Protein AF-E7FVF7-F1 (afdb_monomer_lite)

Foldseek 3Di:
DDDPVVVVLQWDDDAAFDDKAFDDDDPAWGWIWTDHPVGIDIDTDGDCVVCVPVPVVVVVLVVVQVVVLVVCVVVVHDSVPRGDDDTATPVRDDDD

InterPro domains:
  IPR011009 Protein kinase-like domain superfamily [SSF56112] (4-71)

pLDDT: mean 92.2, std 7.21, range [51.22, 98.44]

Organism: NCBI:txid525280

Sequence (96 aa):
MESINEVIKEFCFDGDVIEVIPFGNGHINDTYRVICSQGSYVLQKINHKIFLDPRGLIENIEKVTNHIRKKVLIRGGNPSREVLNLIPTRHQEYIF

Radius of gyration: 14.5 Å; chains: 1; bounding box: 41×31×32 Å

Structure (mmCIF, N/CA/C/O backbone):
data_AF-E7FVF7-F1
#
_entry.id   AF-E7FVF7-F1
#
loop_
_atom_site.group_PDB
_atom_site.id
_atom_site.type_symbol
_atom_site.label_atom_id
_atom_site.label_alt_id
_atom_site.label_comp_id
_atom_site.label_asym_id
_atom_site.label_entity_id
_atom_site.label_seq_id
_atom_site.pdbx_PDB_ins_code
_atom_site.Cartn_x
_atom_site.Cartn_y
_atom_site.Cartn_z
_atom_site.occupancy
_atom_site.B_iso_or_equiv
_atom_site.auth_seq_id
_atom_site.auth_comp_id
_atom_site.auth_asym_id
_atom_site.auth_atom_id
_atom_site.pdbx_PDB_model_num
ATOM 1 N N . MET A 1 1 ? -20.657 -3.726 7.731 1.00 51.22 1 MET A N 1
ATOM 2 C CA . MET A 1 1 ? -19.383 -3.038 7.443 1.00 51.22 1 MET A CA 1
ATOM 3 C C . MET A 1 1 ? -18.362 -3.677 8.342 1.00 51.22 1 MET A C 1
ATOM 5 O O . MET A 1 1 ? -18.558 -3.612 9.549 1.00 51.22 1 MET A O 1
ATOM 9 N N . GLU A 1 2 ? -17.362 -4.334 7.770 1.00 60.84 2 GLU A N 1
ATOM 10 C CA . GLU A 1 2 ? -16.230 -4.826 8.555 1.00 60.84 2 GLU A CA 1
ATOM 11 C C . GLU A 1 2 ? -15.477 -3.639 9.149 1.00 60.84 2 GLU A C 1
ATOM 13 O O . GLU A 1 2 ? -15.351 -2.574 8.528 1.00 60.84 2 GLU A O 1
ATOM 18 N N . SER A 1 3 ? -15.029 -3.804 10.385 1.00 82.88 3 SER A N 1
ATOM 19 C CA . SER A 1 3 ? -14.189 -2.811 11.038 1.00 82.88 3 SER A CA 1
ATOM 20 C C . SER A 1 3 ? -12.817 -2.794 10.367 1.00 82.88 3 SER A C 1
ATOM 22 O O . SER A 1 3 ? -12.299 -3.836 9.974 1.00 82.88 3 SER A O 1
ATOM 24 N N . ILE A 1 4 ? -12.161 -1.633 10.294 1.00 83.12 4 ILE A N 1
ATOM 25 C CA . ILE A 1 4 ? -10.774 -1.557 9.805 1.00 83.12 4 ILE A CA 1
ATOM 26 C C . ILE A 1 4 ? -9.833 -2.483 10.594 1.00 83.12 4 ILE A C 1
ATOM 28 O O . ILE A 1 4 ? -8.887 -3.032 10.040 1.00 83.12 4 ILE A O 1
ATOM 32 N N . ASN A 1 5 ? -10.155 -2.732 11.867 1.00 83.62 5 ASN A N 1
ATOM 33 C CA . ASN A 1 5 ? -9.430 -3.669 12.723 1.00 83.62 5 ASN A CA 1
ATOM 34 C C . ASN A 1 5 ? -9.597 -5.137 12.303 1.00 83.62 5 ASN A C 1
ATOM 36 O O . ASN A 1 5 ? -8.749 -5.955 12.643 1.00 83.62 5 ASN A O 1
ATOM 40 N N . GLU A 1 6 ? -10.686 -5.491 11.620 1.00 86.81 6 GLU A N 1
A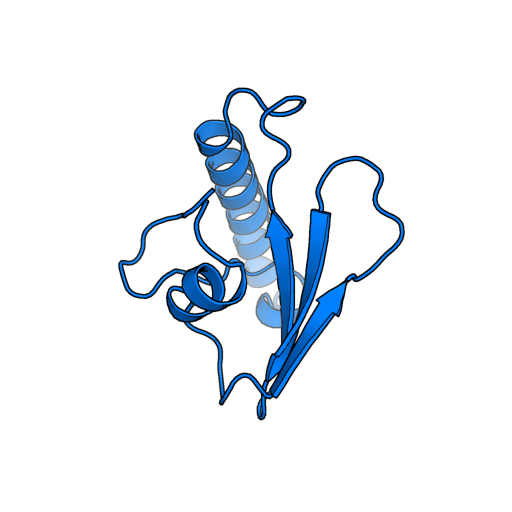TOM 41 C CA . GLU A 1 6 ? -10.895 -6.835 11.069 1.00 86.81 6 GLU A CA 1
ATOM 42 C C . GLU A 1 6 ? -10.098 -6.988 9.776 1.00 86.81 6 GLU A C 1
ATOM 44 O O . GLU A 1 6 ? -9.277 -7.892 9.677 1.00 86.81 6 GLU A O 1
ATOM 49 N N . VAL A 1 7 ? -10.216 -6.019 8.865 1.00 88.88 7 VAL A N 1
ATOM 50 C CA . VAL A 1 7 ? -9.489 -6.001 7.585 1.00 88.88 7 VAL A CA 1
ATOM 51 C C . VAL A 1 7 ? -7.971 -6.077 7.781 1.00 88.88 7 VAL A C 1
ATOM 53 O O . VAL A 1 7 ? -7.281 -6.795 7.067 1.00 88.88 7 VAL A O 1
ATOM 56 N N . ILE A 1 8 ? -7.427 -5.377 8.777 1.00 90.69 8 ILE A N 1
ATOM 57 C CA . ILE A 1 8 ? -5.984 -5.370 9.069 1.00 90.69 8 ILE A CA 1
ATOM 58 C C . ILE A 1 8 ? -5.454 -6.752 9.454 1.00 90.69 8 ILE A C 1
ATOM 60 O O . ILE A 1 8 ? -4.297 -7.058 9.166 1.00 90.69 8 ILE A O 1
ATOM 64 N N . LYS A 1 9 ? -6.281 -7.607 10.066 1.00 89.44 9 LYS A N 1
ATOM 65 C CA . LYS A 1 9 ? -5.863 -8.964 10.441 1.00 89.44 9 LYS A CA 1
ATOM 66 C C . LYS A 1 9 ? -5.628 -9.845 9.224 1.00 89.44 9 LYS A C 1
ATOM 68 O O . LYS A 1 9 ? -4.825 -10.770 9.323 1.00 89.44 9 LYS A O 1
ATOM 73 N N . GLU A 1 10 ? -6.252 -9.532 8.094 1.00 91.56 10 GLU A N 1
ATOM 74 C CA . GLU A 1 10 ? -6.105 -10.288 6.854 1.00 91.56 10 GLU A CA 1
ATOM 75 C C . GLU A 1 10 ? -4.756 -10.057 6.174 1.00 91.56 10 GLU A C 1
ATOM 77 O O . GLU A 1 10 ? -4.334 -10.888 5.377 1.00 91.56 10 GLU A O 1
ATOM 82 N N . PHE A 1 11 ? -4.037 -8.976 6.484 1.00 92.06 11 PHE A N 1
ATOM 83 C CA . PHE A 1 11 ? -2.752 -8.668 5.853 1.00 92.06 11 PHE A CA 1
ATOM 84 C C . PHE A 1 11 ? -1.565 -9.337 6.559 1.00 92.06 11 PHE A C 1
ATOM 86 O O . PHE A 1 11 ? -1.515 -9.477 7.785 1.00 92.06 11 PHE A O 1
ATOM 93 N N . CYS A 1 12 ? -0.566 -9.723 5.764 1.00 91.12 12 CYS A N 1
ATOM 94 C CA . CYS A 1 12 ? 0.692 -10.301 6.235 1.00 91.12 12 CYS A CA 1
ATOM 95 C C . CYS A 1 12 ? 1.723 -9.208 6.561 1.00 91.12 12 CYS A C 1
ATOM 97 O O . CYS A 1 12 ? 2.697 -9.032 5.831 1.00 91.12 12 CYS A O 1
ATOM 99 N N . PHE A 1 13 ? 1.497 -8.452 7.637 1.00 92.81 13 PHE A N 1
ATOM 100 C CA . PHE A 1 13 ? 2.486 -7.497 8.147 1.00 92.81 13 PHE A CA 1
ATOM 101 C C . PHE A 1 13 ? 3.627 -8.199 8.891 1.00 92.81 13 PHE A C 1
ATOM 103 O O . PHE A 1 13 ? 3.419 -9.228 9.536 1.00 92.81 13 PHE A O 1
ATOM 110 N N . ASP A 1 14 ? 4.811 -7.594 8.858 1.00 93.25 14 ASP A N 1
ATOM 111 C CA . ASP A 1 14 ? 5.933 -7.995 9.695 1.00 93.25 14 ASP A CA 1
ATOM 112 C C . ASP A 1 14 ? 5.790 -7.347 11.079 1.00 93.25 14 ASP A C 1
ATOM 114 O O . ASP A 1 14 ? 5.737 -6.120 11.227 1.00 93.25 14 ASP A O 1
ATOM 118 N N . GLY A 1 15 ? 5.750 -8.193 12.107 1.00 93.69 15 GLY A N 1
ATOM 119 C CA . GLY A 1 15 ? 5.554 -7.782 13.494 1.00 93.69 15 GLY A CA 1
ATOM 120 C C . GLY A 1 15 ? 4.093 -7.540 13.879 1.00 93.69 15 GLY A C 1
ATOM 121 O O . GLY A 1 15 ? 3.184 -7.526 13.050 1.00 93.69 15 GLY A O 1
ATOM 122 N N . ASP A 1 16 ? 3.878 -7.343 15.176 1.00 94.56 16 ASP A N 1
ATOM 123 C CA . ASP A 1 16 ? 2.556 -7.100 15.749 1.00 94.56 16 ASP A CA 1
ATOM 124 C C . ASP A 1 16 ? 2.079 -5.685 15.424 1.00 94.56 16 ASP A C 1
ATOM 126 O O . ASP A 1 16 ? 2.857 -4.733 15.522 1.00 94.56 16 ASP A O 1
ATOM 130 N N . VAL A 1 17 ? 0.798 -5.542 15.077 1.00 95.31 17 VAL A N 1
ATOM 131 C CA . VAL A 1 17 ? 0.165 -4.233 14.870 1.00 95.31 17 VAL A CA 1
ATOM 132 C C . VAL A 1 17 ? 0.040 -3.520 16.215 1.00 95.31 17 VAL A C 1
ATOM 134 O O . VAL A 1 17 ? -0.598 -4.021 17.137 1.00 95.31 17 VAL A O 1
ATOM 137 N N . ILE A 1 18 ? 0.640 -2.336 16.306 1.00 96.31 18 ILE A N 1
ATOM 138 C CA . ILE A 1 18 ? 0.655 -1.482 17.497 1.00 96.31 18 ILE A CA 1
ATOM 139 C C . ILE A 1 18 ? -0.444 -0.426 17.396 1.00 96.31 18 ILE A C 1
ATOM 141 O O . ILE A 1 18 ? -1.185 -0.201 18.349 1.00 96.31 18 ILE A O 1
ATOM 145 N N . GLU A 1 19 ? -0.546 0.233 16.240 1.00 95.62 19 GLU A N 1
ATOM 146 C CA . GLU A 1 19 ? -1.444 1.370 16.053 1.00 95.62 19 GLU A CA 1
ATOM 147 C C . GLU A 1 19 ? -1.886 1.504 14.594 1.00 95.62 19 GLU A C 1
ATOM 149 O O . GLU A 1 19 ? -1.162 1.146 13.662 1.00 95.62 19 GLU A O 1
ATOM 154 N N . VAL A 1 20 ? -3.080 2.060 14.398 1.00 95.38 20 VAL A N 1
ATOM 155 C CA . VAL A 1 20 ? -3.644 2.379 13.087 1.00 95.38 20 VAL A CA 1
ATOM 156 C C . VAL A 1 20 ? -4.214 3.785 13.154 1.00 95.38 20 VAL A C 1
ATOM 158 O O . VAL A 1 20 ? -5.168 4.032 13.890 1.00 95.38 20 VAL A O 1
ATOM 161 N N . ILE A 1 21 ? -3.652 4.701 12.372 1.00 94.69 21 ILE A N 1
ATOM 162 C CA . ILE A 1 21 ? -4.068 6.108 12.370 1.00 94.69 21 ILE A CA 1
ATOM 163 C C . ILE A 1 21 ? -4.384 6.584 10.952 1.00 94.69 21 ILE A C 1
ATOM 165 O O . ILE A 1 21 ? -3.739 6.122 10.005 1.00 94.69 21 ILE A O 1
ATOM 169 N N . PRO A 1 22 ? -5.336 7.517 10.765 1.00 94.88 22 PRO A N 1
ATOM 170 C CA . PRO A 1 22 ? -5.485 8.227 9.498 1.00 94.88 22 PRO A CA 1
ATOM 171 C C . PRO A 1 22 ? -4.155 8.860 9.069 1.00 94.88 22 PRO A C 1
ATOM 173 O O . PRO A 1 22 ? -3.402 9.365 9.904 1.00 94.88 22 PRO A O 1
ATOM 176 N N . PHE A 1 23 ? -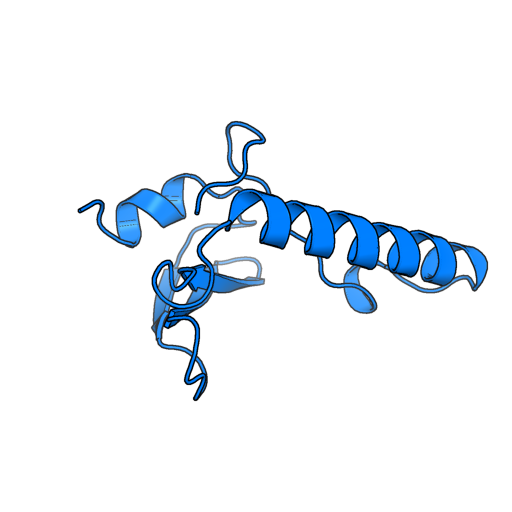3.847 8.824 7.774 1.00 95.00 23 PHE A N 1
ATOM 177 C CA . PHE A 1 23 ? -2.550 9.255 7.265 1.00 95.00 23 PHE A CA 1
ATOM 178 C C . PHE A 1 23 ? -2.645 9.993 5.930 1.00 95.00 23 PHE A C 1
ATOM 180 O O . PHE A 1 23 ? -3.201 9.495 4.955 1.00 95.00 23 PHE A O 1
ATOM 187 N N . GLY A 1 24 ? -1.998 11.158 5.876 1.00 89.19 24 GLY A N 1
ATOM 188 C CA . GLY A 1 24 ? -1.916 11.995 4.682 1.00 89.19 24 GLY A CA 1
ATOM 189 C C . GLY A 1 24 ? -3.132 12.901 4.473 1.00 89.19 24 GLY A C 1
ATOM 190 O O . GLY A 1 24 ? -4.064 12.925 5.268 1.00 89.19 24 GLY A O 1
ATOM 191 N N . ASN A 1 25 ? -3.094 13.655 3.372 1.00 87.56 25 ASN A N 1
ATOM 192 C CA . ASN A 1 25 ? -4.126 14.622 2.970 1.00 87.56 25 ASN A CA 1
ATOM 193 C C . ASN A 1 25 ? -4.786 14.210 1.641 1.00 87.56 25 ASN A C 1
ATOM 195 O O . ASN A 1 25 ? -5.086 15.049 0.795 1.00 87.56 25 ASN A O 1
ATOM 199 N N . GLY A 1 26 ? -4.913 12.904 1.396 1.00 84.50 26 GLY A N 1
ATOM 200 C CA . GLY A 1 26 ? -5.491 12.386 0.158 1.00 84.50 26 GLY A CA 1
ATOM 201 C C . GLY A 1 26 ? -6.981 12.722 0.042 1.00 84.50 26 GLY A C 1
ATOM 202 O O . GLY A 1 26 ? -7.718 12.610 1.013 1.00 84.50 26 GLY A O 1
ATOM 203 N N . HIS A 1 27 ? -7.429 13.102 -1.158 1.00 89.81 27 HIS A N 1
ATOM 204 C CA . HIS A 1 27 ? -8.838 13.435 -1.432 1.00 89.81 27 HIS A CA 1
ATOM 205 C C . HIS A 1 27 ? -9.632 12.299 -2.096 1.00 89.81 27 HIS A C 1
ATOM 207 O O . HIS A 1 27 ? -10.824 12.452 -2.346 1.00 89.81 27 HIS A O 1
ATOM 213 N N . ILE A 1 28 ? -8.967 11.191 -2.441 1.00 92.56 28 ILE A N 1
ATOM 214 C CA . ILE A 1 28 ? -9.554 10.106 -3.239 1.00 92.56 28 ILE A CA 1
ATOM 215 C C . ILE A 1 28 ? -9.835 8.890 -2.355 1.00 92.56 28 ILE A C 1
ATOM 217 O O . ILE A 1 28 ? -10.999 8.591 -2.109 1.00 92.56 28 ILE A O 1
ATOM 221 N N . ASN A 1 29 ? -8.782 8.214 -1.882 1.00 92.56 29 ASN A N 1
ATOM 222 C CA . ASN A 1 29 ? -8.868 7.039 -1.010 1.00 92.56 29 ASN A CA 1
ATOM 223 C C . ASN A 1 29 ? -8.711 7.439 0.460 1.00 92.56 29 ASN A C 1
ATOM 225 O O . ASN A 1 29 ? -7.869 8.289 0.770 1.00 92.56 29 ASN A O 1
ATOM 229 N N . ASP A 1 30 ? -9.409 6.744 1.361 1.00 92.94 30 ASP A N 1
ATOM 230 C CA . ASP A 1 30 ? -9.109 6.853 2.790 1.00 92.94 30 ASP A CA 1
ATOM 231 C C . ASP A 1 30 ? -7.784 6.131 3.048 1.00 92.94 30 ASP A C 1
ATOM 233 O O . ASP A 1 30 ? -7.617 4.957 2.706 1.00 92.94 30 ASP A O 1
ATOM 237 N N . THR A 1 31 ? -6.814 6.847 3.605 1.00 94.94 31 THR A N 1
ATOM 238 C 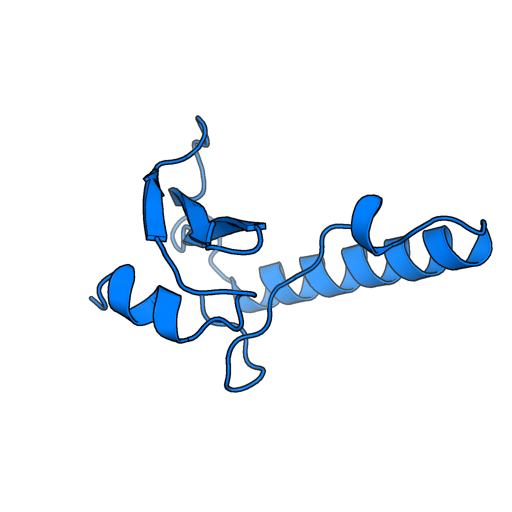CA . THR A 1 31 ? -5.453 6.341 3.796 1.00 94.94 31 THR A CA 1
ATOM 239 C C . THR A 1 31 ? -5.126 6.284 5.279 1.00 94.94 31 THR A C 1
ATOM 241 O O . THR A 1 31 ? -5.403 7.218 6.031 1.00 94.94 31 THR A O 1
ATOM 244 N N . TYR A 1 32 ? -4.520 5.176 5.690 1.00 94.56 32 TYR A N 1
ATOM 245 C CA . TYR A 1 32 ? -4.142 4.885 7.062 1.00 94.56 32 TYR A CA 1
ATOM 246 C C . TYR A 1 32 ? -2.675 4.474 7.117 1.00 94.56 32 TYR A C 1
ATOM 248 O O . TYR A 1 32 ? -2.152 3.828 6.206 1.00 94.56 32 TYR A O 1
ATOM 256 N N . ARG A 1 33 ? -2.010 4.822 8.214 1.00 96.44 33 ARG A N 1
ATOM 257 C CA . ARG A 1 33 ? -0.705 4.282 8.569 1.00 96.44 33 ARG A CA 1
ATOM 258 C C . ARG A 1 33 ? -0.912 3.179 9.593 1.00 96.44 33 ARG A C 1
ATOM 260 O O . ARG A 1 33 ? -1.453 3.437 10.665 1.00 96.44 33 ARG A O 1
ATOM 267 N N . VAL A 1 34 ? -0.460 1.978 9.256 1.00 96.56 34 VAL A N 1
ATOM 268 C CA . VAL A 1 34 ? -0.419 0.829 10.165 1.00 96.56 34 VAL A CA 1
ATOM 269 C C . VAL A 1 34 ? 0.993 0.752 10.726 1.00 96.56 34 VAL A C 1
ATOM 271 O O . VAL A 1 34 ? 1.955 0.597 9.972 1.00 96.56 34 VAL A O 1
ATOM 274 N N . ILE A 1 35 ? 1.134 0.934 12.032 1.00 97.00 35 ILE A N 1
ATOM 275 C CA . ILE A 1 35 ? 2.411 0.871 12.740 1.00 97.00 35 ILE A CA 1
ATOM 276 C C . ILE A 1 35 ? 2.525 -0.520 13.354 1.00 97.00 35 ILE A C 1
ATOM 278 O O . ILE A 1 35 ? 1.661 -0.919 14.133 1.00 97.00 35 ILE A O 1
ATOM 282 N N . CYS A 1 36 ? 3.592 -1.236 13.015 1.00 96.81 36 CYS A N 1
ATOM 283 C CA . CYS A 1 36 ? 3.903 -2.563 13.531 1.00 96.81 36 CYS A CA 1
ATOM 284 C C . CYS A 1 36 ? 5.235 -2.553 14.292 1.00 96.81 36 CYS A C 1
ATOM 286 O O . CYS A 1 36 ? 6.050 -1.640 14.144 1.00 96.81 36 CYS A O 1
ATOM 288 N N . SER A 1 37 ? 5.501 -3.596 15.078 1.00 97.19 37 SER A N 1
ATOM 289 C CA . SER A 1 37 ? 6.752 -3.705 15.843 1.00 97.19 37 SER A CA 1
ATOM 290 C C . SER A 1 37 ? 8.017 -3.805 14.979 1.00 97.19 37 SER A C 1
ATOM 292 O O . SER A 1 37 ? 9.100 -3.485 15.465 1.00 97.19 37 SER A O 1
ATOM 294 N N . GLN A 1 38 ? 7.896 -4.204 13.706 1.00 95.62 38 GLN A N 1
ATOM 295 C CA . GLN A 1 38 ? 9.018 -4.346 12.764 1.00 95.62 38 GLN A CA 1
ATOM 296 C C . GLN A 1 38 ? 8.968 -3.358 11.587 1.00 95.62 38 GLN A C 1
ATOM 298 O O . GLN A 1 38 ? 9.781 -3.446 10.668 1.00 95.62 38 GLN A O 1
ATOM 303 N N . GLY A 1 39 ? 8.040 -2.397 11.583 1.00 94.38 39 GLY A N 1
ATOM 304 C CA . GLY A 1 39 ? 7.927 -1.454 10.475 1.00 94.38 39 GLY A CA 1
ATOM 305 C C . GLY A 1 39 ? 6.613 -0.693 10.443 1.00 94.38 39 GLY A C 1
ATOM 306 O O . GLY A 1 39 ? 5.822 -0.720 11.378 1.00 94.38 39 GLY A O 1
ATOM 307 N N . SER A 1 40 ? 6.367 0.016 9.345 1.00 95.56 40 SER A N 1
ATOM 308 C CA . SER A 1 40 ? 5.076 0.662 9.123 1.00 95.56 40 SER A CA 1
ATOM 309 C C . SER A 1 40 ? 4.632 0.525 7.681 1.00 95.56 40 SER A C 1
ATOM 311 O O . SER A 1 40 ? 5.457 0.593 6.770 1.00 95.56 40 SER A O 1
ATOM 313 N N . TYR A 1 41 ? 3.324 0.414 7.495 1.00 95.94 41 TYR A N 1
ATOM 314 C CA . TYR A 1 41 ? 2.678 0.189 6.214 1.00 95.94 41 TYR A CA 1
ATOM 315 C C . TYR A 1 41 ? 1.676 1.302 5.920 1.00 95.94 41 TYR A C 1
ATOM 317 O O . TYR A 1 41 ? 1.134 1.936 6.829 1.00 95.94 41 TYR A O 1
ATOM 325 N N . VAL A 1 42 ? 1.423 1.527 4.633 1.00 95.19 42 VAL A N 1
ATOM 326 C CA . VAL A 1 42 ? 0.324 2.375 4.167 1.00 95.19 42 VAL A CA 1
ATOM 327 C C . VAL A 1 42 ? -0.819 1.457 3.761 1.00 95.19 42 VAL A C 1
ATOM 329 O O . VAL A 1 42 ? -0.671 0.653 2.844 1.00 95.19 42 VAL A O 1
ATOM 332 N N . LEU A 1 43 ? -1.950 1.586 4.446 1.00 94.50 43 LEU A N 1
ATOM 333 C CA . LEU A 1 43 ? -3.197 0.913 4.109 1.00 94.50 43 LEU A CA 1
ATOM 334 C C . LEU A 1 43 ? -4.113 1.919 3.417 1.00 94.50 43 LEU A C 1
ATOM 336 O O . LEU A 1 43 ? -4.324 3.020 3.924 1.00 94.50 43 LEU A O 1
ATOM 340 N N . GLN A 1 44 ? -4.671 1.551 2.268 1.00 93.75 44 GLN A N 1
ATOM 341 C CA . GLN A 1 44 ? -5.624 2.393 1.553 1.00 93.75 44 GLN A CA 1
ATOM 342 C C . GLN A 1 44 ? -6.939 1.656 1.381 1.00 93.75 44 GLN A C 1
ATOM 344 O O . GLN A 1 44 ? -6.979 0.571 0.808 1.00 93.75 44 GLN A O 1
ATOM 349 N N . LYS A 1 45 ? -8.021 2.280 1.837 1.00 92.56 45 LYS A N 1
ATOM 350 C CA . LYS A 1 45 ? -9.375 1.861 1.506 1.00 92.56 45 LYS A CA 1
ATOM 351 C C . LYS A 1 45 ? -9.761 2.529 0.193 1.00 92.56 45 LYS A C 1
ATOM 353 O O . LYS A 1 45 ? -9.837 3.758 0.106 1.00 92.56 45 LYS A O 1
ATOM 358 N N . ILE A 1 46 ? -9.968 1.712 -0.834 1.00 92.75 46 ILE A N 1
ATOM 359 C CA . ILE A 1 46 ? -10.278 2.195 -2.178 1.00 92.75 46 ILE A CA 1
ATOM 360 C C . ILE A 1 46 ? -11.647 2.875 -2.172 1.00 92.75 46 ILE A C 1
ATOM 362 O O . ILE A 1 46 ? -12.623 2.373 -1.613 1.00 92.75 46 ILE A O 1
ATOM 366 N N . ASN A 1 47 ? -11.732 4.038 -2.812 1.00 93.75 47 ASN A N 1
ATOM 367 C CA . ASN A 1 47 ? -13.002 4.717 -3.000 1.00 93.75 47 ASN A CA 1
ATOM 368 C C . ASN A 1 47 ? -13.764 4.126 -4.191 1.00 93.75 47 ASN A C 1
ATOM 370 O O . ASN A 1 47 ? -13.576 4.543 -5.334 1.00 93.75 47 ASN A O 1
ATOM 374 N N . HIS A 1 48 ? -14.677 3.201 -3.897 1.00 92.38 48 HIS A N 1
ATOM 375 C CA . HIS A 1 48 ? -15.526 2.513 -4.881 1.00 92.38 48 HIS A CA 1
ATOM 376 C C . HIS A 1 48 ? -16.489 3.429 -5.655 1.00 92.38 48 HIS A C 1
ATOM 378 O O . HIS A 1 48 ? -17.081 2.998 -6.637 1.00 92.38 48 HIS A O 1
ATOM 384 N N . LYS A 1 49 ? -16.667 4.698 -5.252 1.00 94.56 49 LYS A N 1
ATOM 385 C CA . LYS A 1 49 ? -17.446 5.674 -6.040 1.00 94.56 49 LYS A CA 1
ATOM 386 C C . LYS A 1 49 ? -16.629 6.287 -7.177 1.00 94.56 49 LYS A C 1
ATOM 388 O O . LYS A 1 49 ? -17.206 6.745 -8.156 1.00 94.56 49 LYS A O 1
ATOM 393 N N . ILE A 1 50 ? -15.305 6.335 -7.019 1.00 94.50 50 ILE A N 1
ATOM 394 C CA . ILE A 1 50 ? -14.369 6.867 -8.016 1.00 94.50 50 ILE A CA 1
ATOM 395 C C . ILE A 1 50 ? -13.799 5.716 -8.849 1.00 94.50 50 ILE A C 1
ATOM 397 O O . ILE A 1 50 ? -13.797 5.777 -10.076 1.00 94.50 50 ILE A O 1
ATOM 401 N N . PHE A 1 51 ? -13.353 4.650 -8.186 1.00 94.56 51 PHE A N 1
ATOM 402 C CA . PHE A 1 51 ? -12.847 3.443 -8.824 1.00 94.56 51 PHE A CA 1
ATOM 403 C C . PHE A 1 51 ? -13.935 2.375 -8.849 1.00 94.56 51 PHE A C 1
ATOM 405 O O . PHE A 1 51 ? -14.093 1.616 -7.899 1.00 94.56 51 PHE A O 1
ATOM 412 N N . LEU A 1 52 ? -14.676 2.330 -9.955 1.00 95.12 52 LEU A N 1
ATOM 413 C CA . LEU A 1 52 ? -15.763 1.364 -10.158 1.00 95.12 52 LEU A CA 1
ATOM 414 C C . LEU A 1 52 ? -15.257 -0.071 -10.388 1.00 95.12 52 LEU A C 1
ATOM 416 O O . LEU A 1 52 ? -16.014 -1.018 -10.200 1.00 95.12 52 LEU A O 1
ATOM 420 N N . ASP A 1 53 ? -13.987 -0.227 -10.775 1.00 95.31 53 ASP A N 1
ATOM 421 C CA . ASP A 1 53 ? -13.308 -1.518 -10.932 1.00 95.31 53 ASP A CA 1
ATOM 422 C C . ASP A 1 53 ? -12.007 -1.565 -10.099 1.00 95.31 53 ASP A C 1
ATOM 424 O O . ASP A 1 53 ? -10.908 -1.318 -10.613 1.00 95.31 53 ASP A O 1
ATOM 428 N N . PRO A 1 54 ? -12.104 -1.854 -8.787 1.00 92.38 54 PRO A N 1
ATOM 429 C CA . PRO A 1 54 ? -10.939 -2.006 -7.916 1.00 92.38 54 PRO A CA 1
ATOM 430 C C . PRO A 1 54 ? -10.032 -3.176 -8.312 1.00 92.38 54 PRO A C 1
ATOM 432 O O . PRO A 1 54 ? -8.822 -3.115 -8.093 1.00 92.38 54 PRO A O 1
ATOM 435 N N . ARG A 1 55 ? -10.595 -4.231 -8.918 1.00 91.88 55 ARG A N 1
ATOM 436 C CA . ARG A 1 55 ? -9.821 -5.383 -9.389 1.00 91.88 55 ARG A CA 1
ATOM 437 C C . ARG A 1 55 ? -8.892 -4.958 -10.520 1.00 91.88 55 ARG A C 1
ATOM 439 O O . ARG A 1 55 ? -7.683 -5.143 -10.405 1.00 91.88 55 ARG A O 1
ATOM 446 N N . GLY A 1 56 ? -9.427 -4.307 -11.552 1.00 95.00 56 GLY A N 1
ATOM 447 C CA . GLY A 1 56 ? -8.624 -3.751 -12.641 1.00 95.00 56 GLY A CA 1
ATOM 448 C C . GLY A 1 56 ? -7.604 -2.714 -12.159 1.00 95.00 56 GLY A C 1
ATOM 449 O O . GLY A 1 56 ? -6.481 -2.660 -12.668 1.00 95.00 56 GLY A O 1
ATOM 450 N N . LEU A 1 57 ? -7.944 -1.922 -11.134 1.00 94.44 57 LEU A N 1
ATOM 451 C CA . LEU A 1 57 ? -7.003 -0.993 -10.500 1.00 94.44 57 LEU A CA 1
ATOM 452 C C . LEU A 1 57 ? -5.798 -1.725 -9.888 1.00 94.44 57 LEU A C 1
ATOM 454 O O . LEU A 1 57 ? -4.658 -1.362 -10.185 1.00 94.44 57 LEU A O 1
ATOM 458 N N . ILE A 1 58 ? -6.032 -2.746 -9.059 1.00 92.12 58 ILE A N 1
ATOM 459 C CA . ILE A 1 58 ? -4.957 -3.506 -8.408 1.00 92.12 58 ILE A CA 1
ATOM 460 C C . ILE A 1 58 ? -4.119 -4.271 -9.437 1.00 92.12 58 ILE A C 1
ATOM 462 O O . ILE A 1 58 ? -2.892 -4.188 -9.384 1.00 92.12 58 ILE A O 1
ATOM 466 N N . GLU A 1 59 ? -4.741 -4.898 -10.439 1.00 94.06 59 GLU A N 1
ATOM 467 C CA . GLU A 1 59 ? -4.012 -5.562 -11.527 1.00 94.06 59 GLU A CA 1
ATOM 468 C C . GLU A 1 59 ? -3.080 -4.595 -12.277 1.00 94.06 59 GLU A C 1
ATOM 470 O O . GLU A 1 59 ? -1.971 -4.957 -12.679 1.00 94.06 59 GLU A O 1
ATOM 475 N N . ASN A 1 60 ? -3.509 -3.346 -12.484 1.00 96.25 60 ASN A N 1
ATOM 476 C CA . ASN A 1 60 ? -2.669 -2.322 -13.102 1.00 96.25 60 ASN A CA 1
ATOM 477 C C . ASN A 1 60 ? -1.489 -1.937 -12.203 1.00 96.25 60 ASN A C 1
ATOM 479 O O . ASN A 1 60 ? -0.363 -1.815 -12.694 1.00 96.25 60 ASN A O 1
ATOM 483 N N . ILE A 1 61 ? -1.719 -1.789 -10.895 1.00 95.19 61 ILE A N 1
ATOM 484 C CA . ILE A 1 61 ? -0.653 -1.516 -9.922 1.00 95.19 61 ILE A CA 1
ATOM 485 C C . ILE A 1 61 ? 0.366 -2.662 -9.918 1.00 95.19 61 ILE A C 1
ATOM 487 O O . ILE A 1 61 ? 1.571 -2.407 -9.992 1.00 95.19 61 ILE A O 1
ATOM 491 N N . GLU A 1 62 ? -0.075 -3.919 -9.920 1.00 94.00 62 GLU A N 1
ATOM 492 C CA . GLU A 1 62 ? 0.809 -5.084 -10.022 1.00 94.00 62 GLU A CA 1
ATOM 493 C C . GLU A 1 62 ? 1.626 -5.083 -11.316 1.00 94.00 62 GLU A C 1
ATOM 495 O O . GLU A 1 62 ? 2.848 -5.242 -11.286 1.00 94.00 62 GLU A O 1
ATOM 500 N N . LYS A 1 63 ? 0.981 -4.877 -12.472 1.00 96.81 63 LYS A N 1
ATOM 501 C CA . LYS A 1 63 ? 1.660 -4.861 -13.779 1.00 96.81 63 LYS A CA 1
ATOM 502 C C . LYS A 1 63 ? 2.751 -3.792 -13.821 1.00 96.81 63 LYS A C 1
ATOM 504 O O . LYS A 1 63 ? 3.879 -4.072 -14.239 1.00 96.81 63 LYS A O 1
ATOM 509 N N . VAL A 1 64 ? 2.442 -2.581 -13.355 1.00 98.06 64 VAL A N 1
ATOM 510 C CA . VAL A 1 64 ? 3.386 -1.456 -13.344 1.00 98.06 64 VAL A CA 1
ATOM 511 C C . VAL A 1 64 ? 4.529 -1.701 -12.359 1.00 98.06 64 VAL A C 1
ATOM 513 O O . VAL A 1 64 ? 5.695 -1.560 -12.733 1.00 98.06 64 VAL A O 1
ATOM 516 N N . THR A 1 65 ? 4.235 -2.111 -11.125 1.00 97.12 65 THR A N 1
ATOM 517 C CA . THR A 1 65 ? 5.272 -2.359 -10.109 1.00 97.12 65 THR A CA 1
ATOM 518 C C . THR A 1 65 ? 6.187 -3.517 -10.503 1.00 97.12 65 THR A C 1
ATOM 520 O O . THR A 1 65 ? 7.406 -3.383 -10.404 1.00 97.12 65 THR A O 1
ATOM 523 N N . ASN A 1 66 ? 5.654 -4.601 -11.073 1.00 96.88 66 ASN A N 1
ATOM 524 C CA . ASN A 1 66 ? 6.455 -5.711 -11.595 1.00 96.88 66 ASN A CA 1
ATOM 525 C C . ASN A 1 66 ? 7.345 -5.301 -12.774 1.00 96.88 66 ASN A C 1
ATOM 527 O O . ASN A 1 66 ? 8.496 -5.737 -12.871 1.00 96.88 66 ASN A O 1
ATOM 531 N N . HIS A 1 67 ? 6.847 -4.445 -13.668 1.00 98.00 67 HIS A N 1
ATOM 532 C CA . HIS A 1 67 ? 7.657 -3.896 -14.756 1.00 98.00 67 HIS A CA 1
ATOM 533 C C . HIS A 1 67 ? 8.827 -3.060 -14.230 1.00 98.00 67 HIS A C 1
ATOM 535 O O . HIS A 1 67 ? 9.971 -3.252 -14.648 1.00 98.00 67 HIS A O 1
ATOM 541 N N . ILE A 1 68 ? 8.566 -2.169 -13.270 1.00 98.12 68 ILE A N 1
ATOM 542 C CA . ILE A 1 68 ? 9.607 -1.344 -12.643 1.00 98.12 68 ILE A CA 1
ATOM 543 C C . ILE A 1 68 ? 10.598 -2.233 -11.882 1.00 98.12 68 ILE A C 1
ATOM 545 O O . ILE A 1 68 ? 11.805 -2.061 -12.039 1.00 98.12 68 ILE A O 1
ATOM 549 N N . ARG A 1 69 ? 10.119 -3.242 -11.143 1.00 98.12 69 ARG A N 1
ATOM 550 C CA . ARG A 1 69 ? 10.947 -4.228 -10.431 1.00 98.12 69 ARG A CA 1
ATOM 551 C C . ARG A 1 69 ? 11.966 -4.895 -11.345 1.00 98.12 69 ARG A C 1
ATOM 553 O O . ARG A 1 69 ? 13.147 -4.925 -11.006 1.00 98.12 69 ARG A O 1
ATOM 560 N N . LYS A 1 70 ? 11.540 -5.370 -12.519 1.00 98.06 70 LYS A N 1
ATOM 561 C CA . LYS A 1 70 ? 12.445 -5.962 -13.521 1.00 98.06 70 LYS A CA 1
ATOM 562 C C . LYS A 1 70 ? 13.534 -4.976 -13.948 1.00 98.06 70 LYS A C 1
ATOM 564 O O . LYS A 1 70 ? 14.704 -5.341 -13.987 1.00 98.06 70 LYS A O 1
ATOM 569 N N . LYS A 1 71 ? 13.174 -3.714 -14.206 1.00 98.25 71 LYS A N 1
ATOM 570 C CA . LYS A 1 71 ? 14.142 -2.668 -14.578 1.00 98.25 71 LYS A CA 1
ATOM 571 C C . LYS A 1 71 ? 15.129 -2.344 -13.455 1.00 98.25 71 LYS A C 1
ATOM 573 O O . LYS A 1 71 ? 16.312 -2.182 -13.736 1.00 98.25 71 LYS A O 1
ATOM 578 N N . VAL A 1 72 ? 14.660 -2.268 -12.207 1.00 98.44 72 VAL A N 1
ATOM 579 C CA . VAL A 1 72 ? 15.510 -2.030 -11.027 1.00 98.44 72 VAL A CA 1
ATOM 580 C C . VAL A 1 72 ? 16.532 -3.155 -10.858 1.00 98.44 72 VAL A C 1
ATOM 582 O O . VAL A 1 72 ? 17.708 -2.873 -10.651 1.00 98.44 72 VAL A O 1
ATOM 585 N N . LEU A 1 73 ? 16.112 -4.412 -11.021 1.00 97.75 73 LEU A N 1
ATOM 586 C CA . LEU A 1 73 ? 17.016 -5.565 -10.956 1.00 97.75 73 LEU A CA 1
ATOM 587 C C . LEU A 1 73 ? 18.084 -5.529 -12.058 1.00 97.75 73 LEU A C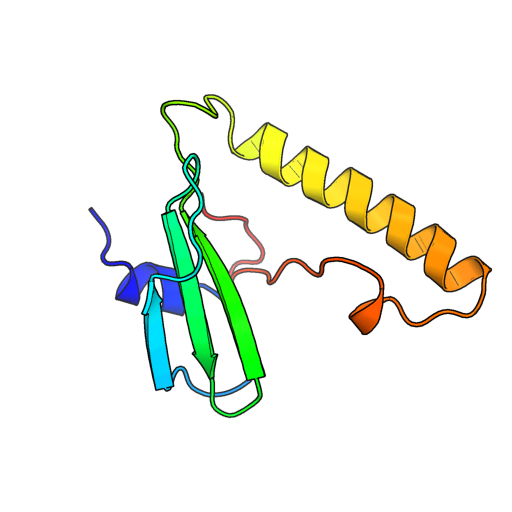 1
ATOM 589 O O . LEU A 1 73 ? 19.260 -5.716 -11.766 1.00 97.75 73 LEU A O 1
ATOM 593 N N . ILE A 1 74 ? 17.698 -5.235 -13.306 1.00 98.19 74 ILE A N 1
ATOM 594 C CA . ILE A 1 74 ? 18.632 -5.169 -14.448 1.00 98.19 74 ILE A CA 1
ATOM 595 C C . ILE A 1 74 ? 19.741 -4.132 -14.220 1.00 98.19 74 ILE A C 1
ATOM 597 O O . ILE A 1 74 ? 20.882 -4.361 -14.610 1.00 98.19 74 ILE A O 1
ATOM 601 N N . ARG A 1 75 ? 19.430 -3.002 -13.574 1.00 97.38 75 ARG A N 1
ATOM 602 C CA . ARG A 1 75 ? 20.418 -1.953 -13.267 1.00 97.38 75 ARG A CA 1
ATOM 603 C C . ARG A 1 75 ? 21.202 -2.177 -11.966 1.00 97.38 75 ARG A C 1
ATOM 605 O O . ARG A 1 75 ? 21.939 -1.284 -11.567 1.00 97.38 75 ARG A O 1
ATOM 612 N N . GLY A 1 76 ? 21.014 -3.311 -11.284 1.00 97.69 76 GLY A N 1
ATOM 613 C CA . GLY A 1 76 ? 21.676 -3.616 -10.010 1.00 97.69 76 GLY A CA 1
ATOM 614 C C . GLY A 1 76 ? 21.149 -2.831 -8.801 1.00 97.69 76 GLY A C 1
ATOM 615 O O . GLY A 1 76 ? 21.865 -2.682 -7.816 1.00 97.69 76 GLY A O 1
ATOM 616 N N . GLY A 1 77 ? 19.923 -2.302 -8.875 1.00 97.81 77 GLY A N 1
ATOM 617 C CA . GLY A 1 77 ? 19.273 -1.606 -7.761 1.00 97.81 77 GLY A CA 1
ATOM 618 C C . GLY A 1 77 ? 18.623 -2.554 -6.747 1.00 97.81 77 GLY A C 1
ATOM 619 O O . GLY A 1 77 ? 18.638 -3.775 -6.902 1.00 97.81 77 GLY A O 1
ATOM 620 N N . ASN A 1 78 ? 17.998 -1.981 -5.720 1.00 97.44 78 ASN A N 1
ATOM 621 C CA . ASN A 1 78 ? 17.273 -2.694 -4.675 1.00 97.44 78 ASN A CA 1
ATOM 622 C C . ASN A 1 78 ? 15.746 -2.493 -4.800 1.00 97.44 78 ASN A C 1
ATOM 624 O O . ASN A 1 78 ? 15.209 -1.468 -4.361 1.00 97.44 78 ASN A O 1
ATOM 628 N N . PRO A 1 79 ? 14.999 -3.491 -5.309 1.00 96.56 79 PRO A N 1
ATOM 629 C CA . PRO A 1 79 ? 13.554 -3.373 -5.471 1.00 96.56 79 PRO A CA 1
ATOM 630 C C . PRO A 1 79 ? 12.756 -3.190 -4.182 1.00 96.56 79 PRO A C 1
ATOM 632 O O . PRO A 1 79 ? 11.661 -2.638 -4.242 1.00 96.56 79 PRO A O 1
ATOM 635 N N . SER A 1 80 ? 13.267 -3.624 -3.022 1.00 93.31 80 SER A N 1
ATOM 636 C CA . SER A 1 80 ? 12.546 -3.425 -1.757 1.00 93.31 80 SER A CA 1
ATOM 637 C C . SER A 1 80 ? 12.485 -1.952 -1.347 1.00 93.31 80 SER A C 1
ATOM 639 O O . SER A 1 80 ? 11.626 -1.567 -0.559 1.00 93.31 80 SER A O 1
ATOM 641 N N . ARG A 1 81 ? 13.373 -1.119 -1.905 1.00 94.19 81 ARG A N 1
ATOM 642 C CA . ARG A 1 81 ? 13.457 0.319 -1.623 1.00 94.19 81 ARG A CA 1
ATOM 643 C C . ARG A 1 81 ? 13.004 1.200 -2.779 1.00 94.19 81 ARG A C 1
ATOM 645 O O . ARG A 1 81 ? 12.559 2.316 -2.548 1.00 94.19 81 ARG A O 1
ATOM 652 N N . GLU A 1 82 ? 13.158 0.725 -4.009 1.00 97.00 82 GLU A N 1
ATOM 653 C CA . GLU A 1 82 ? 12.953 1.532 -5.219 1.00 97.00 82 GLU A CA 1
ATOM 654 C C . GLU A 1 82 ? 11.626 1.245 -5.929 1.00 97.00 82 GLU A C 1
ATOM 656 O O . GLU A 1 82 ? 11.324 1.860 -6.952 1.00 97.00 82 GLU A O 1
ATOM 661 N N . VAL A 1 83 ? 10.837 0.299 -5.418 1.00 97.44 83 VAL A N 1
ATOM 662 C CA . VAL A 1 83 ? 9.550 -0.094 -5.996 1.00 97.44 83 VAL A CA 1
ATOM 663 C C . VAL A 1 83 ? 8.517 -0.208 -4.887 1.00 97.44 83 VAL A C 1
ATOM 665 O O . VAL A 1 83 ? 8.828 -0.647 -3.782 1.00 97.44 83 VAL A O 1
ATOM 668 N N . LEU A 1 84 ? 7.276 0.172 -5.187 1.00 96.31 84 LEU A N 1
ATOM 669 C CA . LEU A 1 84 ? 6.144 -0.107 -4.312 1.00 96.31 84 LEU A CA 1
ATOM 670 C C . LEU A 1 84 ? 5.973 -1.627 -4.174 1.00 96.31 84 LEU A C 1
ATOM 672 O O . LEU A 1 84 ? 5.874 -2.334 -5.177 1.00 96.31 84 LEU A O 1
ATOM 676 N N . ASN A 1 85 ? 5.931 -2.116 -2.937 1.00 93.56 85 ASN A N 1
ATOM 677 C CA . ASN A 1 85 ? 5.707 -3.526 -2.634 1.00 93.56 85 ASN A CA 1
ATOM 678 C C . ASN A 1 85 ? 4.292 -3.685 -2.077 1.00 93.56 85 ASN A C 1
ATOM 680 O O . ASN A 1 85 ? 3.951 -3.075 -1.065 1.00 93.56 85 ASN A O 1
ATOM 684 N N . LEU A 1 86 ? 3.475 -4.483 -2.760 1.00 92.31 86 LEU A N 1
ATOM 685 C CA . LEU A 1 86 ? 2.143 -4.839 -2.287 1.00 92.31 86 LEU A CA 1
ATOM 686 C C . LEU A 1 86 ? 2.272 -5.913 -1.209 1.00 92.31 86 LEU A C 1
ATOM 688 O O . LEU A 1 86 ? 2.998 -6.890 -1.392 1.00 92.31 86 LEU A O 1
ATOM 692 N N . ILE A 1 87 ? 1.567 -5.723 -0.097 1.00 91.25 87 ILE A N 1
ATOM 693 C CA . ILE A 1 87 ? 1.517 -6.706 0.983 1.00 91.25 87 ILE A CA 1
ATOM 694 C C . ILE A 1 87 ? 0.346 -7.649 0.701 1.00 91.25 87 ILE A C 1
ATOM 696 O O . ILE A 1 87 ? -0.786 -7.170 0.590 1.00 91.25 87 ILE A O 1
ATOM 700 N N . PRO A 1 88 ? 0.589 -8.960 0.544 1.00 85.50 88 PRO A N 1
ATOM 701 C CA . PRO A 1 88 ? -0.482 -9.911 0.311 1.00 85.50 88 PRO A CA 1
ATOM 702 C C . PRO A 1 88 ? -1.326 -10.085 1.574 1.00 85.50 88 PRO A C 1
ATOM 704 O O . PRO A 1 88 ? -0.870 -9.862 2.703 1.00 85.50 88 PRO A O 1
ATOM 707 N N . THR A 1 89 ? -2.550 -10.553 1.377 1.00 90.25 89 THR A N 1
ATOM 708 C CA . THR A 1 89 ? -3.342 -11.091 2.480 1.00 90.25 89 THR 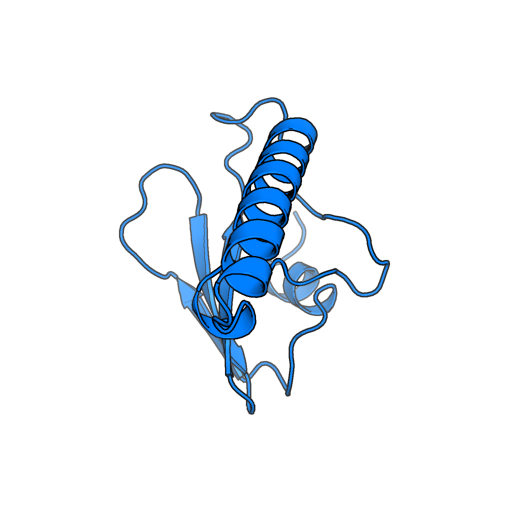A CA 1
ATOM 709 C C . THR A 1 89 ? -2.877 -12.504 2.831 1.00 90.25 89 THR A C 1
ATOM 711 O O . THR A 1 89 ? -2.155 -13.154 2.066 1.00 90.25 89 THR A O 1
ATOM 714 N N . ARG A 1 90 ? -3.315 -13.018 3.980 1.00 87.19 90 ARG A N 1
ATOM 715 C CA . ARG A 1 90 ? -3.051 -14.389 4.444 1.00 87.19 90 ARG A CA 1
ATOM 716 C C . ARG A 1 90 ? -3.584 -15.448 3.485 1.00 87.19 90 ARG A C 1
ATOM 718 O O . ARG A 1 90 ? -3.042 -16.548 3.436 1.00 87.19 90 ARG A O 1
ATOM 725 N N . HIS A 1 91 ? -4.592 -15.095 2.694 1.00 85.69 91 HIS A N 1
ATOM 726 C CA . HIS A 1 91 ? -5.186 -15.949 1.672 1.00 85.69 91 HIS A CA 1
ATOM 727 C C . HIS A 1 91 ? -4.543 -15.784 0.286 1.00 85.69 91 HIS A C 1
ATOM 729 O O . HIS A 1 91 ? -4.951 -16.459 -0.650 1.00 85.69 91 HIS A O 1
ATOM 735 N N . GLN A 1 92 ? -3.516 -14.934 0.152 1.00 78.06 92 GLN A N 1
ATOM 736 C CA . GLN A 1 92 ? -2.881 -14.570 -1.125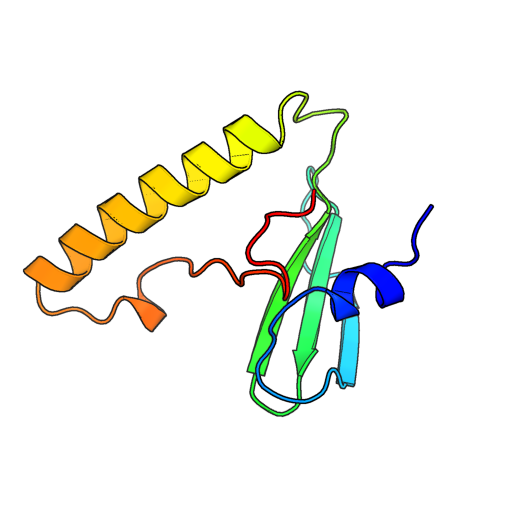 1.00 78.06 92 GLN A CA 1
ATOM 737 C C . GLN A 1 92 ? -3.840 -13.916 -2.134 1.00 78.06 92 GLN A C 1
ATOM 739 O O . GLN A 1 92 ? -3.585 -13.912 -3.336 1.00 78.06 92 GLN A O 1
ATOM 744 N N . GLU A 1 93 ? -4.919 -13.316 -1.639 1.00 79.81 93 GLU A N 1
ATOM 745 C CA . GLU A 1 93 ? -5.891 -12.573 -2.437 1.00 79.81 93 GLU A CA 1
ATOM 746 C C . GLU A 1 93 ? -5.793 -11.072 -2.148 1.00 79.81 93 GLU A C 1
ATOM 748 O O . GLU A 1 93 ? -5.307 -10.652 -1.095 1.00 79.81 93 GLU A O 1
ATOM 753 N N . TYR A 1 94 ? -6.263 -10.243 -3.074 1.00 79.12 94 TYR A N 1
ATOM 754 C CA . TYR A 1 94 ? -6.431 -8.815 -2.823 1.00 79.12 94 TYR A CA 1
ATOM 755 C C . TYR A 1 94 ? -7.829 -8.545 -2.283 1.00 79.12 94 TYR A C 1
ATOM 757 O O . TYR A 1 94 ? -8.815 -8.955 -2.892 1.00 79.12 94 TYR A O 1
ATOM 765 N N . ILE A 1 95 ? -7.900 -7.822 -1.168 1.00 79.75 95 ILE A N 1
ATOM 766 C CA . ILE A 1 95 ? -9.152 -7.347 -0.574 1.00 79.75 95 ILE A CA 1
ATOM 767 C C . ILE A 1 95 ? -9.265 -5.849 -0.867 1.00 79.75 95 ILE A C 1
ATOM 769 O O . ILE A 1 95 ? -8.285 -5.114 -0.709 1.00 79.75 95 ILE A O 1
ATOM 773 N N . PHE A 1 96 ? -10.437 -5.409 -1.327 1.00 77.50 96 PHE A N 1
ATOM 774 C CA . PHE A 1 96 ? -10.712 -4.032 -1.739 1.00 77.50 96 PHE A CA 1
ATOM 775 C C . PHE A 1 96 ? -12.123 -3.582 -1.373 1.00 77.50 96 PHE A C 1
ATOM 777 O O . PHE A 1 96 ? -13.064 -4.395 -1.479 1.00 77.50 96 PHE A O 1
#

Secondary structure (DSSP, 8-state):
---HHHHGGGB--SS-EEEEEE-S--SSSEEEEEEETTEEEEEEE--TTT-S-HHHHHHHHHHHHHHHHHHHHHTT--HHHHS--PPPBTTS----